Protein AF-A0A8D8FC47-F1 (afdb_monomer_lite)

Organism: Culex pipiens (NCBI:txid7175)

Radius of gyration: 17.8 Å; chains: 1; bounding box: 42×41×54 Å

InterPro domains:
  IPR003511 HORMA domain [PS50815] (1-155)
  IPR036570 HORMA domain superfamily [G3DSA:3.30.900.10] (1-162)
  IPR036570 HORMA domain superfamily [SSF56019] (15-159)
  IPR045091 Mad2-like [PTHR11842] (18-159)

Foldseek 3Di:
DDDDDDPDPVVVVQVVVVVVLCVVCVQPPFQKKKKKKFKAQPVPRATFKIKIKIKGFPLSPDPCSVVDDADPDAPDDVVVQVVVVVVQVVVVVVCVVVADDHDPNDIDIDMDMDTDPPDDDDPPDDDDDDGDAAQWDKDWDDWDDPRGIIITIMMIGHDDDPPPD

Structure (mmCIF, N/CA/C/O backbone):
data_AF-A0A8D8FC47-F1
#
_entry.id   AF-A0A8D8FC47-F1
#
loop_
_atom_site.group_PDB
_atom_site.id
_atom_site.type_symbol
_atom_site.label_atom_id
_atom_site.label_alt_id
_atom_site.label_comp_id
_atom_site.label_asym_id
_atom_site.label_entity_id
_atom_site.label_seq_id
_atom_site.pdbx_PDB_ins_code
_atom_site.Cartn_x
_atom_site.Cartn_y
_atom_site.Cartn_z
_atom_site.occupancy
_atom_site.B_iso_or_equiv
_atom_site.auth_seq_id
_atom_site.auth_comp_id
_atom_site.auth_asym_id
_atom_site.auth_atom_id
_atom_site.pdbx_PDB_model_num
ATOM 1 N N . MET A 1 1 ? 16.484 -5.600 10.660 1.00 73.56 1 MET A N 1
ATOM 2 C CA . MET A 1 1 ? 15.209 -5.273 11.332 1.00 73.56 1 MET A CA 1
ATOM 3 C C . MET A 1 1 ? 14.347 -6.509 11.216 1.00 73.56 1 MET A C 1
ATOM 5 O O . MET A 1 1 ? 14.256 -7.004 10.096 1.00 73.56 1 MET A O 1
ATOM 9 N N . PRO A 1 2 ? 13.815 -7.055 12.318 1.00 83.94 2 PRO A N 1
ATOM 10 C CA . PRO A 1 2 ? 12.892 -8.177 12.224 1.00 83.94 2 PRO A CA 1
ATOM 11 C C . PRO A 1 2 ? 11.655 -7.736 11.435 1.00 83.94 2 PRO A C 1
ATOM 13 O O . PRO A 1 2 ? 11.130 -6.648 11.666 1.00 83.94 2 PRO A O 1
ATOM 16 N N . LEU A 1 3 ? 11.236 -8.554 10.475 1.00 87.81 3 LEU A N 1
ATOM 17 C CA . LEU A 1 3 ? 9.973 -8.388 9.764 1.00 87.81 3 LEU A CA 1
ATOM 18 C C . LEU A 1 3 ? 8.996 -9.422 10.308 1.00 87.81 3 LEU A C 1
ATOM 20 O O . LEU A 1 3 ? 9.354 -10.589 10.474 1.00 87.81 3 LEU A O 1
ATOM 24 N N . PHE A 1 4 ? 7.773 -8.986 10.586 1.00 90.38 4 PHE A N 1
ATOM 25 C CA . PHE A 1 4 ? 6.706 -9.866 11.036 1.00 90.38 4 PHE A CA 1
ATOM 26 C C . PHE A 1 4 ? 5.874 -10.288 9.832 1.00 90.38 4 PHE A C 1
ATOM 28 O O . PHE A 1 4 ? 5.437 -9.451 9.045 1.00 90.38 4 PHE A O 1
ATOM 35 N N . VAL A 1 5 ? 5.669 -11.593 9.693 1.00 91.19 5 VAL A N 1
ATOM 36 C CA . VAL A 1 5 ? 4.840 -12.185 8.643 1.00 91.19 5 VAL A CA 1
ATOM 37 C C . VAL A 1 5 ? 3.699 -12.925 9.325 1.00 91.19 5 VAL A C 1
ATOM 39 O O . VAL A 1 5 ? 3.908 -13.591 10.343 1.00 91.19 5 VAL A O 1
ATOM 42 N N . SER A 1 6 ? 2.487 -12.775 8.788 1.00 92.69 6 SER A N 1
ATOM 43 C CA . SER A 1 6 ? 1.311 -13.465 9.316 1.00 92.69 6 SER A CA 1
ATOM 44 C C . SER A 1 6 ? 1.494 -14.984 9.253 1.00 92.69 6 SER A C 1
ATOM 46 O O . SER A 1 6 ? 2.152 -15.504 8.356 1.00 92.69 6 SER A O 1
ATOM 48 N N . ARG A 1 7 ? 0.887 -15.696 10.205 1.00 94.00 7 ARG A N 1
ATOM 49 C CA . ARG A 1 7 ? 0.760 -17.164 10.187 1.00 94.00 7 ARG A CA 1
ATOM 50 C C . ARG A 1 7 ? -0.651 -17.626 9.818 1.00 94.00 7 ARG A C 1
ATOM 52 O O . ARG A 1 7 ? -0.890 -18.824 9.727 1.00 94.00 7 ARG A O 1
ATOM 59 N N . ASP A 1 8 ? -1.581 -16.690 9.638 1.00 95.56 8 ASP A N 1
ATOM 60 C CA . ASP A 1 8 ? -2.948 -16.996 9.230 1.00 95.56 8 ASP A CA 1
ATOM 61 C C . ASP A 1 8 ? -3.004 -17.280 7.725 1.00 95.56 8 ASP A C 1
ATOM 63 O O . ASP A 1 8 ? -2.756 -16.396 6.900 1.00 95.56 8 ASP A O 1
ATOM 67 N N . TYR A 1 9 ? -3.365 -18.514 7.374 1.00 94.25 9 TYR A N 1
ATOM 68 C CA . TYR A 1 9 ? -3.452 -18.968 5.988 1.00 94.25 9 TYR A CA 1
ATOM 69 C C . TYR A 1 9 ? -4.459 -18.167 5.163 1.00 94.25 9 TYR A C 1
ATOM 71 O O . TYR A 1 9 ? -4.214 -17.923 3.985 1.00 94.25 9 TYR A O 1
ATOM 79 N N . THR A 1 10 ? -5.566 -17.720 5.760 1.00 92.56 10 THR A N 1
ATOM 80 C CA . THR A 1 10 ? -6.584 -16.945 5.036 1.00 92.56 10 THR A CA 1
ATOM 81 C C . THR A 1 10 ? -6.012 -15.606 4.579 1.00 92.56 10 THR A C 1
ATOM 83 O O . THR A 1 10 ? -6.129 -15.235 3.411 1.00 92.56 10 THR A O 1
ATOM 86 N N . THR A 1 11 ? -5.335 -14.902 5.485 1.00 91.56 11 THR A N 1
ATOM 87 C CA . THR A 1 11 ? -4.620 -13.657 5.195 1.00 91.56 11 THR A CA 1
ATOM 88 C C . THR A 1 11 ? -3.525 -13.879 4.159 1.00 91.56 11 THR A C 1
ATOM 90 O O . THR A 1 11 ? -3.464 -13.138 3.181 1.00 91.56 11 THR A O 1
ATOM 93 N N . LEU A 1 12 ? -2.690 -14.909 4.331 1.00 94.06 12 LEU A N 1
ATOM 94 C CA . LEU A 1 12 ? -1.603 -15.209 3.396 1.00 94.06 12 LEU A CA 1
ATOM 95 C C . LEU A 1 12 ? -2.123 -15.518 1.986 1.00 94.06 12 LEU A C 1
ATOM 97 O O . LEU A 1 12 ? -1.599 -14.966 1.025 1.00 94.06 12 LEU A O 1
ATOM 101 N N . ASN A 1 13 ? -3.188 -16.311 1.854 1.00 94.06 13 ASN A N 1
ATOM 102 C CA . ASN A 1 13 ? -3.793 -16.625 0.557 1.00 94.06 13 ASN A CA 1
ATOM 103 C C . ASN A 1 13 ? -4.378 -15.380 -0.122 1.00 94.06 13 ASN A C 1
ATOM 105 O O . ASN A 1 13 ? -4.207 -15.197 -1.326 1.00 94.06 13 ASN A O 1
ATOM 109 N N . ARG A 1 14 ? -5.036 -14.497 0.643 1.00 91.94 14 ARG A N 1
ATOM 110 C CA . ARG A 1 14 ? -5.547 -13.224 0.110 1.00 91.94 14 ARG A CA 1
ATOM 111 C C . ARG A 1 14 ? -4.412 -12.326 -0.377 1.00 91.94 14 ARG A C 1
ATOM 113 O O . ARG A 1 14 ? -4.527 -11.762 -1.457 1.00 91.94 14 ARG A O 1
ATOM 120 N N . LEU A 1 15 ? -3.319 -12.219 0.383 1.00 93.69 15 LEU A N 1
ATOM 121 C CA . LEU A 1 15 ? -2.138 -11.452 -0.027 1.00 93.69 15 LEU A CA 1
ATOM 122 C C . LEU A 1 15 ? -1.484 -12.052 -1.274 1.00 93.69 15 LEU A C 1
ATOM 124 O O . LEU A 1 15 ? -1.171 -11.315 -2.205 1.00 93.69 15 LEU A O 1
ATOM 128 N N . GLN A 1 16 ? -1.325 -13.376 -1.316 1.00 94.25 16 GLN A N 1
ATOM 129 C CA . GLN A 1 16 ? -0.720 -14.066 -2.450 1.00 94.25 16 GLN A CA 1
ATOM 130 C C . GLN A 1 16 ? -1.508 -13.818 -3.738 1.00 94.25 16 GLN A C 1
ATOM 132 O O . GLN A 1 16 ? -0.907 -13.475 -4.746 1.00 94.25 16 GLN A O 1
ATOM 137 N N . ASN A 1 17 ? -2.843 -13.866 -3.689 1.00 94.00 17 ASN A N 1
ATOM 138 C CA . ASN A 1 17 ? -3.685 -13.583 -4.853 1.00 94.00 17 ASN A CA 1
ATOM 139 C C . ASN A 1 17 ? -3.439 -12.180 -5.446 1.00 94.00 17 ASN A C 1
ATOM 141 O O . ASN A 1 17 ? -3.391 -12.023 -6.665 1.00 94.00 17 ASN A O 1
ATOM 145 N N . VAL A 1 18 ? -3.234 -11.167 -4.595 1.00 94.38 18 VAL A N 1
ATOM 146 C CA . VAL A 1 18 ? -2.886 -9.808 -5.044 1.00 94.38 18 VAL A CA 1
ATOM 147 C C . VAL A 1 18 ? -1.464 -9.750 -5.601 1.00 94.38 18 VAL A C 1
ATOM 149 O O . VAL A 1 18 ? -1.236 -9.133 -6.640 1.00 94.38 18 VAL A O 1
ATOM 152 N N . LEU A 1 19 ? -0.503 -10.393 -4.933 1.00 94.38 19 LEU A N 1
ATOM 153 C CA . LEU A 1 19 ? 0.894 -10.418 -5.369 1.00 94.38 19 LEU A CA 1
ATOM 154 C C . LEU A 1 19 ? 1.065 -11.131 -6.715 1.00 94.38 19 LEU A C 1
ATOM 156 O O . LEU A 1 19 ? 1.793 -10.624 -7.564 1.00 94.38 19 LEU A O 1
ATOM 160 N N . ASP A 1 20 ? 0.362 -12.241 -6.937 1.00 95.00 20 ASP A N 1
ATOM 161 C CA . ASP A 1 20 ? 0.365 -12.978 -8.204 1.00 95.00 20 ASP A CA 1
ATOM 162 C C . ASP A 1 20 ? -0.154 -12.108 -9.350 1.00 95.00 20 ASP A C 1
ATOM 164 O O . ASP A 1 20 ? 0.399 -12.127 -10.451 1.00 95.00 20 ASP A O 1
ATOM 168 N N . TYR A 1 21 ? -1.198 -11.312 -9.097 1.00 94.88 21 TYR A N 1
ATOM 169 C CA . TYR A 1 21 ? -1.707 -10.365 -10.082 1.00 94.88 21 TYR A CA 1
ATOM 170 C C . TYR A 1 21 ? -0.692 -9.253 -10.370 1.00 94.88 21 TYR A C 1
ATOM 172 O O . TYR A 1 21 ? -0.388 -8.988 -11.531 1.00 94.88 21 TYR A O 1
ATOM 180 N N . ILE A 1 22 ? -0.095 -8.658 -9.329 1.00 93.69 22 ILE A N 1
ATOM 181 C CA . ILE A 1 22 ? 0.947 -7.629 -9.477 1.00 93.69 22 ILE A CA 1
ATOM 182 C C . ILE A 1 22 ? 2.133 -8.166 -10.293 1.00 93.69 22 ILE A C 1
ATOM 184 O O . ILE A 1 22 ? 2.607 -7.493 -11.205 1.00 93.69 22 ILE A O 1
ATOM 188 N N . GLN A 1 23 ? 2.591 -9.390 -10.021 1.00 93.06 23 GLN A N 1
ATOM 189 C CA . GLN A 1 23 ? 3.682 -10.027 -10.764 1.00 93.06 23 GLN A CA 1
ATOM 190 C C . GLN A 1 23 ? 3.366 -10.223 -12.252 1.00 93.06 23 GLN A C 1
ATOM 192 O O . GLN A 1 23 ? 4.278 -10.141 -13.072 1.00 93.06 23 GLN A O 1
ATOM 197 N N . GLN A 1 24 ? 2.099 -10.447 -12.608 1.00 92.81 24 GLN A N 1
ATOM 198 C CA . GLN A 1 24 ? 1.663 -10.561 -14.003 1.00 92.81 24 GLN A CA 1
ATOM 199 C C . GLN A 1 24 ? 1.594 -9.207 -14.714 1.00 92.81 24 GLN A C 1
ATOM 201 O O . GLN A 1 24 ? 1.868 -9.143 -15.912 1.00 92.81 24 GLN A O 1
ATOM 206 N N . VAL A 1 25 ? 1.243 -8.129 -14.002 1.00 92.94 25 VAL A N 1
ATOM 207 C CA . VAL A 1 25 ? 1.097 -6.795 -14.609 1.00 92.94 25 VAL A CA 1
ATOM 208 C C . VAL A 1 25 ? 2.393 -5.986 -14.640 1.00 92.94 25 VAL A C 1
ATOM 210 O O . VAL A 1 25 ? 2.553 -5.159 -15.529 1.00 92.94 25 VAL A O 1
ATOM 213 N N . LEU A 1 26 ? 3.339 -6.231 -13.726 1.00 90.56 26 LEU A N 1
ATOM 214 C CA . LEU A 1 26 ? 4.628 -5.521 -13.666 1.00 90.56 26 LEU A CA 1
ATOM 215 C C . LEU A 1 26 ? 5.455 -5.566 -14.970 1.00 90.56 26 LEU A C 1
ATOM 217 O O . LEU A 1 26 ? 6.096 -4.567 -15.282 1.00 90.56 26 LEU A O 1
ATOM 221 N N . PRO A 1 27 ? 5.492 -6.675 -15.738 1.00 89.50 27 PRO A N 1
ATOM 222 C CA . PRO A 1 27 ? 6.220 -6.726 -17.007 1.00 89.50 27 PRO A CA 1
ATOM 223 C C . PRO A 1 27 ? 5.515 -5.994 -18.155 1.00 89.50 27 PRO A C 1
ATOM 225 O O . PRO A 1 27 ? 6.114 -5.807 -19.215 1.00 89.50 27 PRO A O 1
ATOM 228 N N . LEU A 1 28 ? 4.240 -5.630 -17.989 1.00 90.06 28 LEU A N 1
ATOM 229 C CA . LEU A 1 28 ? 3.497 -4.891 -19.000 1.00 90.06 28 LEU A CA 1
ATOM 230 C C . LEU A 1 28 ? 3.986 -3.440 -19.036 1.00 90.06 28 LEU A C 1
ATOM 232 O O . LEU A 1 28 ? 4.403 -2.880 -18.024 1.00 90.06 28 LEU A O 1
ATOM 236 N N . LEU A 1 29 ? 3.898 -2.802 -20.204 1.00 88.00 29 LEU A N 1
ATOM 237 C CA . LEU A 1 29 ? 4.282 -1.399 -20.385 1.00 88.00 29 LEU A CA 1
ATOM 238 C C . LEU A 1 29 ? 3.194 -0.458 -19.843 1.00 88.00 29 LEU A C 1
ATOM 240 O O . LEU A 1 29 ? 2.566 0.300 -20.582 1.00 88.00 29 LEU A O 1
ATOM 244 N N . ILE A 1 30 ? 2.947 -0.551 -18.539 1.00 91.19 30 ILE A N 1
ATOM 245 C CA . ILE A 1 30 ? 2.011 0.284 -17.794 1.00 91.19 30 ILE A CA 1
ATOM 246 C C . ILE A 1 30 ? 2.814 1.408 -17.123 1.00 91.19 30 ILE A C 1
ATOM 248 O O . ILE A 1 30 ? 3.731 1.102 -16.360 1.00 91.19 30 ILE A O 1
ATOM 252 N N . PRO A 1 31 ? 2.495 2.694 -17.379 1.00 90.81 31 PRO A N 1
ATOM 253 C CA . PRO A 1 31 ? 3.218 3.810 -16.771 1.00 90.81 31 PRO A CA 1
ATOM 254 C C . PRO A 1 31 ? 3.142 3.801 -15.245 1.00 90.81 31 PRO A C 1
ATOM 256 O O . PRO A 1 31 ? 4.172 3.894 -14.584 1.00 90.81 31 PRO A O 1
ATOM 259 N N . ASP A 1 32 ? 1.933 3.622 -14.71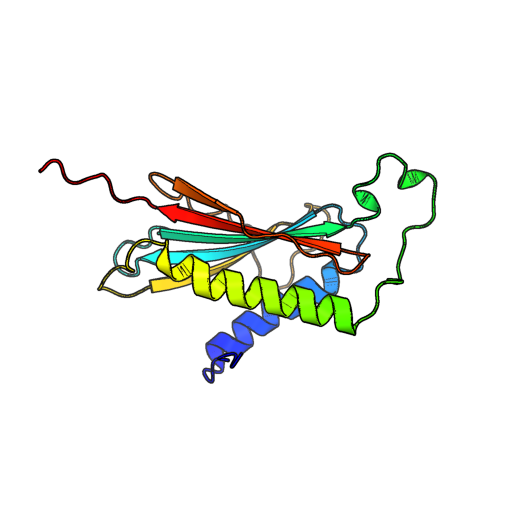1 1.00 94.00 32 ASP A N 1
ATOM 260 C CA . ASP A 1 32 ? 1.646 3.663 -13.283 1.00 94.00 32 ASP A CA 1
ATOM 261 C C . ASP A 1 32 ? 0.743 2.489 -12.883 1.00 94.00 32 ASP A C 1
ATOM 263 O O . ASP A 1 32 ? -0.333 2.292 -13.450 1.00 94.00 32 ASP A O 1
ATOM 267 N N . ILE A 1 33 ? 1.159 1.742 -11.863 1.00 96.44 33 ILE A N 1
ATOM 268 C CA . ILE A 1 33 ? 0.336 0.755 -11.156 1.00 96.44 33 ILE A CA 1
ATOM 269 C C . ILE A 1 33 ? 0.191 1.252 -9.723 1.00 96.44 33 ILE A C 1
ATOM 271 O O . ILE A 1 33 ? 1.195 1.525 -9.064 1.00 96.44 33 ILE A O 1
ATOM 275 N N . LYS A 1 34 ? -1.035 1.358 -9.205 1.00 97.44 34 LYS A N 1
ATOM 276 C CA . LYS A 1 34 ? -1.243 1.734 -7.797 1.00 97.44 34 LYS A CA 1
ATOM 277 C C . LYS A 1 34 ? -1.846 0.575 -7.036 1.00 97.44 34 LYS A C 1
ATOM 279 O O . LYS A 1 34 ? -2.860 0.016 -7.436 1.00 97.44 34 LYS A O 1
ATOM 284 N N . VAL A 1 35 ? -1.243 0.242 -5.907 1.00 97.31 35 VAL A N 1
ATOM 285 C CA . VAL A 1 35 ? -1.774 -0.744 -4.969 1.00 97.31 35 VAL A CA 1
ATOM 286 C C . VAL A 1 35 ? -2.246 -0.001 -3.733 1.00 97.31 35 VAL A C 1
ATOM 288 O O . VAL A 1 35 ? -1.519 0.814 -3.170 1.00 97.31 35 VAL A O 1
ATOM 291 N N . TYR A 1 36 ? -3.464 -0.287 -3.305 1.00 97.75 36 TYR A N 1
ATOM 292 C CA . TYR A 1 36 ? -4.086 0.316 -2.141 1.00 97.75 36 TYR A CA 1
ATOM 293 C C . TYR A 1 36 ? -4.293 -0.742 -1.070 1.00 97.75 36 TYR A C 1
ATOM 295 O O . TYR A 1 36 ? -4.879 -1.782 -1.352 1.00 97.75 36 TYR A O 1
ATOM 303 N N . LEU A 1 37 ? -3.880 -0.454 0.160 1.00 97.31 37 LEU A N 1
ATOM 304 C CA . LEU A 1 37 ? -4.327 -1.148 1.365 1.00 97.31 37 LEU A CA 1
ATOM 305 C C . LEU A 1 37 ? -5.170 -0.160 2.170 1.00 97.31 37 LEU A C 1
ATOM 307 O O . LEU A 1 37 ? -4.648 0.826 2.683 1.00 97.31 37 LEU A O 1
ATOM 311 N N . THR A 1 38 ? -6.476 -0.400 2.243 1.00 97.50 38 THR A N 1
ATOM 312 C CA . THR A 1 38 ? -7.408 0.440 3.003 1.00 97.50 38 THR A CA 1
ATOM 313 C C . THR A 1 38 ? -7.753 -0.256 4.310 1.00 97.50 38 THR A C 1
ATOM 315 O O . THR A 1 38 ? -8.189 -1.406 4.303 1.00 97.50 38 THR A O 1
ATOM 318 N N . LEU A 1 39 ? -7.569 0.451 5.421 1.00 96.69 39 LEU A N 1
ATOM 319 C CA . LEU A 1 39 ? -8.008 0.051 6.749 1.00 96.69 39 LEU A CA 1
ATOM 320 C C . LEU A 1 39 ? -9.338 0.734 7.055 1.00 96.69 39 LEU A C 1
ATOM 322 O O . LEU A 1 39 ? -9.513 1.932 6.806 1.00 96.69 39 LEU A O 1
ATOM 326 N N . LYS A 1 40 ? -10.276 -0.036 7.593 1.00 95.81 40 LYS A N 1
ATOM 327 C CA . LYS A 1 40 ? -11.626 0.397 7.930 1.00 95.81 40 LYS A CA 1
ATOM 328 C C . LYS A 1 40 ? -11.895 0.141 9.400 1.00 95.81 40 LYS A C 1
ATOM 330 O O . LYS A 1 40 ? -11.512 -0.897 9.930 1.00 95.81 40 LYS A O 1
ATOM 335 N N . ASP A 1 41 ? -12.589 1.067 10.040 1.00 95.06 41 ASP A N 1
ATOM 336 C CA . ASP A 1 41 ? -13.168 0.829 11.358 1.00 95.06 41 ASP A CA 1
ATOM 337 C C . ASP A 1 41 ? -14.221 -0.277 11.240 1.00 95.06 41 ASP A C 1
ATOM 339 O O . ASP A 1 41 ? -15.188 -0.138 10.489 1.00 95.06 41 ASP A O 1
ATOM 343 N N . ARG A 1 42 ? -14.040 -1.373 11.981 1.00 94.94 42 ARG A N 1
ATOM 344 C CA . ARG A 1 42 ? -14.940 -2.531 11.933 1.00 94.94 42 ARG A CA 1
ATOM 345 C C . ARG A 1 42 ? -16.374 -2.182 12.335 1.00 94.94 42 ARG A C 1
ATOM 347 O O . ARG A 1 42 ? -17.313 -2.773 11.812 1.00 94.94 42 ARG A O 1
ATOM 354 N N . ALA A 1 43 ? -16.562 -1.240 13.259 1.00 93.69 43 ALA A N 1
ATOM 355 C CA . ALA A 1 43 ? -17.891 -0.901 13.764 1.00 93.69 43 ALA A CA 1
ATOM 356 C C . ALA A 1 43 ? -18.702 -0.072 12.760 1.00 93.69 43 ALA A C 1
ATOM 358 O O . ALA A 1 43 ? -19.915 -0.239 12.655 1.00 93.69 43 ALA A O 1
ATOM 359 N N . THR A 1 44 ? -18.040 0.832 12.034 1.00 92.75 44 THR A N 1
ATOM 360 C CA . THR A 1 44 ? -18.708 1.786 11.133 1.00 92.75 44 THR A CA 1
ATOM 361 C C . THR A 1 44 ? -18.543 1.448 9.654 1.00 92.75 44 THR A C 1
ATOM 363 O O . THR A 1 44 ? -19.246 2.012 8.818 1.00 92.75 44 THR A O 1
ATOM 366 N N . GLY A 1 45 ? -17.595 0.574 9.308 1.00 93.38 45 GLY A N 1
ATOM 367 C CA . GLY A 1 45 ? -17.203 0.267 7.933 1.00 93.38 45 GLY A CA 1
ATOM 368 C C . GLY A 1 45 ? -16.488 1.417 7.213 1.00 93.38 45 GLY A C 1
ATOM 369 O O . GLY A 1 45 ? -16.191 1.295 6.023 1.00 93.38 45 GLY A O 1
ATOM 370 N N . ARG A 1 46 ? -16.208 2.538 7.893 1.00 94.31 46 ARG A N 1
ATOM 371 C CA . ARG A 1 46 ? -15.586 3.722 7.284 1.00 94.31 46 ARG A CA 1
ATOM 372 C C . ARG A 1 46 ? -14.08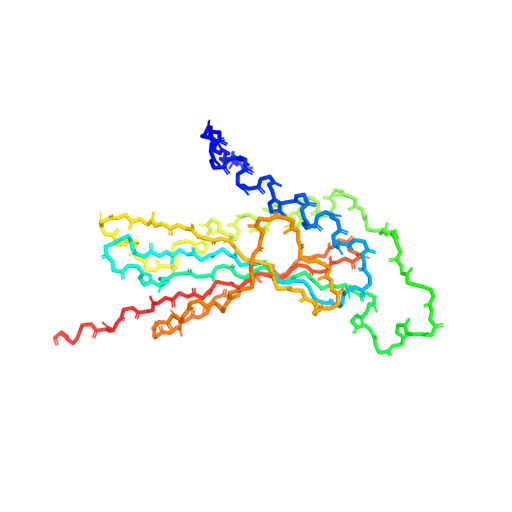2 3.549 7.154 1.00 94.31 46 ARG A C 1
ATOM 374 O O . ARG A 1 46 ? -13.436 3.056 8.078 1.00 94.31 46 ARG A O 1
ATOM 381 N N . ALA A 1 47 ? -13.521 4.003 6.036 1.00 96.06 47 ALA A N 1
ATOM 382 C CA . ALA A 1 47 ? -12.077 4.029 5.854 1.00 96.06 47 ALA A CA 1
A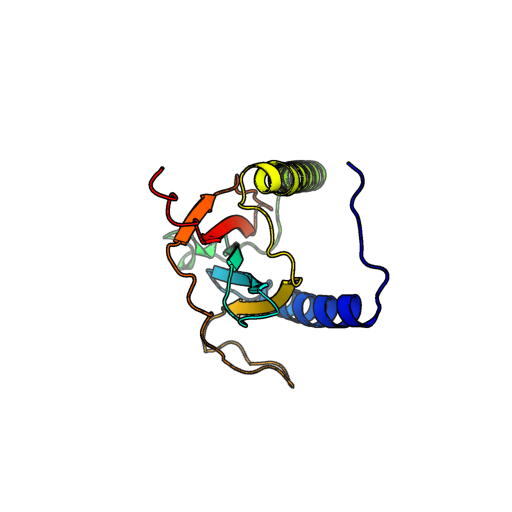TOM 383 C C . ALA A 1 47 ? -11.435 5.043 6.810 1.00 96.06 47 ALA A C 1
ATOM 385 O O . ALA A 1 47 ? -11.875 6.189 6.913 1.00 96.06 47 ALA A O 1
ATOM 386 N N . ILE A 1 48 ? -10.399 4.594 7.511 1.00 95.88 48 ILE A N 1
ATOM 387 C CA . ILE A 1 48 ? -9.643 5.397 8.479 1.00 95.88 48 ILE A CA 1
ATOM 388 C C . ILE A 1 48 ? -8.220 5.659 7.997 1.00 95.88 48 ILE A C 1
ATOM 390 O O . ILE A 1 48 ? -7.673 6.722 8.264 1.00 95.88 48 ILE A O 1
ATOM 394 N N . GLU A 1 49 ? -7.645 4.720 7.246 1.00 96.62 49 GLU A N 1
ATOM 395 C CA . GLU A 1 49 ? -6.301 4.821 6.692 1.00 96.62 49 GLU A CA 1
ATOM 396 C C . GLU A 1 49 ? -6.255 4.148 5.321 1.00 96.62 49 GLU A C 1
ATOM 398 O O . GLU A 1 49 ? -6.916 3.139 5.071 1.00 96.62 49 GLU A O 1
ATOM 403 N N . ARG A 1 50 ? -5.442 4.690 4.421 1.00 98.00 50 ARG A N 1
ATOM 404 C CA . ARG A 1 50 ? -5.159 4.133 3.104 1.00 98.00 50 ARG A CA 1
ATOM 405 C C . ARG A 1 50 ? -3.689 4.283 2.791 1.00 98.00 50 ARG A C 1
ATOM 407 O O . ARG A 1 50 ? -3.191 5.390 2.603 1.00 98.00 50 ARG A O 1
ATOM 414 N N . TRP A 1 51 ? -3.033 3.148 2.642 1.00 97.94 51 TRP A N 1
ATOM 415 C CA . TRP A 1 51 ? -1.677 3.052 2.139 1.00 97.94 51 TRP A CA 1
ATOM 416 C C . TRP A 1 51 ? -1.730 2.895 0.628 1.00 97.94 51 TRP A C 1
ATOM 418 O O . TRP A 1 51 ? -2.240 1.897 0.121 1.00 97.94 51 TRP A O 1
ATOM 428 N N . GLN A 1 52 ? -1.237 3.901 -0.084 1.00 98.12 52 GLN A N 1
ATOM 429 C CA . GLN A 1 52 ? -1.050 3.872 -1.525 1.00 98.12 52 GLN A CA 1
ATOM 430 C C . GLN A 1 52 ? 0.412 3.560 -1.831 1.00 98.12 52 GLN A C 1
ATOM 432 O O . GLN A 1 52 ? 1.310 4.298 -1.425 1.00 98.12 52 GLN A O 1
ATOM 437 N N . PHE A 1 53 ? 0.627 2.514 -2.616 1.00 97.38 53 PHE A N 1
ATOM 438 C CA . PHE A 1 53 ? 1.908 2.148 -3.195 1.00 97.38 53 PHE A CA 1
ATOM 439 C C . PHE A 1 53 ? 1.836 2.387 -4.702 1.00 97.38 53 PHE A C 1
ATOM 441 O O . PHE A 1 53 ? 1.219 1.613 -5.431 1.00 97.38 53 PHE A O 1
ATOM 448 N N . LEU A 1 54 ? 2.423 3.487 -5.160 1.00 97.31 54 LEU A N 1
ATOM 449 C CA . LEU A 1 54 ? 2.533 3.821 -6.574 1.00 97.31 54 LEU A CA 1
ATOM 450 C C . LEU A 1 54 ? 3.823 3.207 -7.120 1.00 97.31 54 LEU A C 1
ATOM 452 O O . LEU A 1 54 ? 4.908 3.520 -6.635 1.00 97.31 54 LEU A O 1
ATOM 456 N N . VAL A 1 55 ? 3.695 2.347 -8.123 1.00 96.25 55 VAL A N 1
ATOM 457 C CA . VAL A 1 55 ? 4.800 1.751 -8.869 1.00 96.25 55 VAL A CA 1
ATOM 458 C C . VAL A 1 55 ? 4.811 2.381 -10.252 1.00 96.25 55 VAL A C 1
ATOM 460 O O . VAL A 1 55 ? 3.900 2.153 -11.044 1.00 96.25 55 VAL A O 1
ATOM 463 N N . GLN A 1 56 ? 5.833 3.183 -10.524 1.00 95.12 56 GLN A N 1
ATOM 464 C CA . GLN A 1 56 ? 5.997 3.885 -11.792 1.00 95.12 56 GLN A CA 1
ATOM 465 C C . GLN A 1 56 ? 7.076 3.202 -12.608 1.00 95.12 56 GLN A C 1
ATOM 467 O O . GLN A 1 56 ? 8.163 2.944 -12.085 1.00 95.12 56 GLN A O 1
ATOM 472 N N . ASN A 1 57 ? 6.811 2.939 -13.880 1.00 93.62 57 ASN A N 1
ATOM 473 C CA . ASN A 1 57 ? 7.849 2.492 -14.795 1.00 93.62 57 ASN A CA 1
ATOM 474 C C . ASN A 1 57 ? 8.756 3.685 -15.149 1.00 93.62 57 ASN A C 1
ATOM 476 O O . ASN A 1 57 ? 8.318 4.660 -15.757 1.00 93.62 57 ASN A O 1
ATOM 480 N N . GLU A 1 58 ? 10.023 3.614 -14.739 1.00 91.25 58 GLU A N 1
ATOM 481 C CA . GLU A 1 58 ? 10.988 4.718 -14.845 1.00 91.25 58 GLU A CA 1
ATOM 482 C C . GLU A 1 58 ? 11.334 5.082 -16.288 1.00 91.25 58 GLU A C 1
ATOM 484 O O . GLU A 1 58 ? 11.799 6.194 -16.540 1.00 91.25 58 GLU A O 1
ATOM 489 N N . ASP A 1 59 ? 11.156 4.145 -17.215 1.00 88.88 59 ASP A N 1
ATOM 490 C CA . ASP A 1 59 ? 11.427 4.357 -18.629 1.00 88.88 59 ASP A CA 1
ATOM 491 C C . ASP A 1 59 ? 10.225 5.016 -19.309 1.00 88.88 59 ASP A C 1
ATOM 493 O O . ASP A 1 59 ? 10.370 6.030 -19.984 1.00 88.88 59 ASP A O 1
ATOM 497 N N . LEU A 1 60 ? 9.014 4.524 -19.020 1.00 86.88 60 LEU A N 1
ATOM 498 C CA . LEU A 1 60 ? 7.763 5.103 -19.530 1.00 86.88 60 LEU A CA 1
ATOM 499 C C . LEU A 1 60 ? 7.476 6.503 -18.979 1.00 86.88 60 LEU A C 1
ATOM 501 O O . LEU A 1 60 ? 6.763 7.278 -19.612 1.00 86.88 60 LEU A O 1
ATOM 505 N N . ALA A 1 61 ? 8.020 6.828 -17.805 1.00 81.94 61 ALA A N 1
ATOM 506 C CA . ALA A 1 61 ? 7.938 8.162 -17.222 1.00 81.94 61 ALA A CA 1
ATOM 507 C C . ALA A 1 61 ? 8.772 9.206 -17.990 1.00 81.94 61 ALA A C 1
ATOM 509 O O . ALA A 1 61 ? 8.629 10.405 -17.740 1.00 81.94 61 ALA A O 1
ATOM 510 N N . ARG A 1 62 ? 9.654 8.781 -18.908 1.00 82.12 62 ARG A N 1
ATOM 511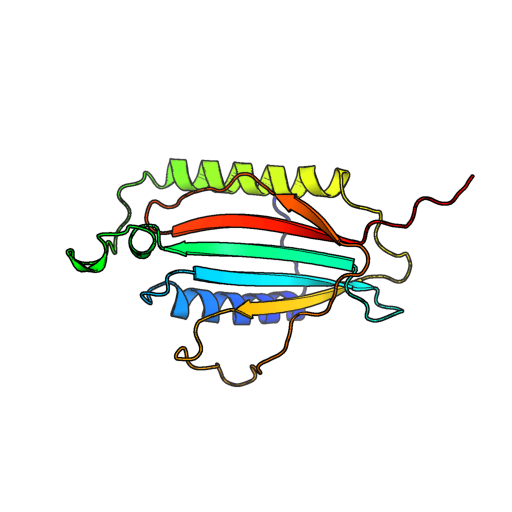 C CA . ARG A 1 62 ? 10.489 9.696 -19.688 1.00 82.12 62 ARG A CA 1
ATOM 512 C C . ARG A 1 62 ? 9.741 10.216 -20.921 1.00 82.12 62 ARG A C 1
ATOM 514 O O . ARG A 1 62 ? 9.009 9.458 -21.558 1.00 82.12 62 ARG A O 1
ATOM 521 N N . PRO A 1 63 ? 9.932 11.490 -21.308 1.00 77.81 63 PRO A N 1
ATOM 522 C CA . PRO A 1 63 ? 9.255 12.065 -22.474 1.00 77.81 63 PRO A CA 1
ATOM 523 C C . PRO A 1 63 ? 9.570 11.345 -23.795 1.00 77.81 63 PRO A C 1
ATOM 525 O O . PRO A 1 63 ? 8.728 11.303 -24.688 1.00 77.81 63 PRO A O 1
ATOM 528 N N . ASP A 1 64 ? 10.771 10.781 -23.904 1.00 80.81 64 ASP A N 1
ATOM 529 C CA . ASP A 1 64 ? 11.356 10.138 -25.083 1.00 80.81 64 ASP A CA 1
ATOM 530 C C . ASP A 1 64 ? 11.151 8.616 -25.118 1.00 80.81 64 ASP A C 1
ATOM 532 O O . ASP A 1 64 ? 11.710 7.938 -25.976 1.00 80.81 64 ASP A O 1
ATOM 536 N N . TRP A 1 65 ? 10.340 8.040 -24.219 1.00 77.06 65 TRP A N 1
ATOM 537 C CA . TRP A 1 65 ? 10.243 6.577 -24.097 1.00 77.06 65 TRP A CA 1
ATOM 538 C C . TRP A 1 65 ? 9.837 5.881 -25.410 1.00 77.06 65 TRP A C 1
ATOM 540 O O . TRP A 1 65 ? 10.238 4.749 -25.667 1.00 77.06 65 TRP A O 1
ATOM 550 N N . LYS A 1 66 ? 9.061 6.562 -26.267 1.00 80.44 66 LYS A N 1
ATOM 551 C CA . LYS A 1 66 ? 8.598 6.031 -27.561 1.00 80.44 66 LYS A CA 1
ATOM 552 C C . LYS A 1 66 ? 9.710 5.910 -28.607 1.00 80.44 66 LYS A C 1
ATOM 554 O O . LYS A 1 66 ? 9.522 5.195 -29.590 1.00 80.44 66 LYS A O 1
ATOM 559 N N . ASP A 1 67 ? 10.841 6.579 -28.401 1.00 82.75 67 ASP A N 1
ATOM 560 C CA . ASP A 1 67 ? 11.945 6.641 -29.361 1.00 82.75 67 ASP A CA 1
ATOM 561 C C . ASP A 1 67 ? 12.954 5.497 -29.168 1.00 82.75 67 ASP A C 1
ATOM 563 O O . ASP A 1 67 ? 13.843 5.274 -30.000 1.00 82.75 67 ASP A O 1
ATOM 567 N N . HIS A 1 68 ? 12.812 4.723 -28.087 1.00 78.75 68 HIS A N 1
ATOM 568 C CA . HIS A 1 68 ? 13.737 3.663 -27.711 1.00 78.75 68 HIS A CA 1
ATOM 569 C C . HIS A 1 68 ? 13.017 2.377 -27.295 1.00 78.75 68 HIS A C 1
ATOM 571 O O . HIS A 1 68 ? 11.839 2.358 -26.947 1.00 78.75 68 HIS A O 1
ATOM 577 N N . LYS A 1 69 ? 13.735 1.249 -27.368 1.00 81.94 69 LYS A N 1
ATOM 578 C CA . LYS A 1 69 ? 13.206 -0.014 -26.845 1.00 81.94 69 LYS A CA 1
ATOM 579 C C . LYS A 1 69 ? 13.137 0.071 -25.320 1.00 81.94 69 LYS A C 1
ATOM 581 O O . LYS A 1 69 ? 14.161 0.422 -24.728 1.00 81.94 69 LYS A O 1
ATOM 586 N N . PRO A 1 70 ? 12.006 -0.316 -24.706 1.00 81.31 70 PRO A N 1
ATOM 587 C CA . PRO A 1 70 ? 11.852 -0.179 -23.276 1.00 81.31 70 PRO A CA 1
ATOM 588 C C . PRO A 1 70 ? 12.880 -1.007 -22.508 1.00 81.31 70 PRO A C 1
ATOM 590 O O . PRO A 1 70 ? 13.197 -2.143 -22.880 1.00 81.31 70 PRO A O 1
ATOM 593 N N . VAL A 1 71 ? 13.412 -0.434 -21.433 1.00 82.44 71 VAL A N 1
ATOM 594 C CA . VAL A 1 71 ? 14.408 -1.098 -20.589 1.00 82.44 71 VAL A CA 1
ATOM 595 C C . VAL A 1 71 ? 13.741 -2.235 -19.813 1.00 82.44 71 VAL A C 1
ATOM 597 O O . VAL A 1 71 ? 12.866 -2.011 -18.984 1.00 82.44 71 VAL A O 1
ATOM 600 N N . THR A 1 72 ? 14.186 -3.472 -20.042 1.00 80.56 72 THR A N 1
ATOM 601 C CA . THR A 1 72 ? 13.643 -4.673 -19.373 1.00 80.56 72 THR A CA 1
ATOM 602 C C . THR A 1 72 ? 14.569 -5.250 -18.302 1.00 80.56 72 THR A C 1
ATOM 604 O O . THR A 1 72 ? 14.227 -6.228 -17.639 1.00 80.56 72 THR A O 1
ATOM 607 N N . THR A 1 73 ? 15.773 -4.700 -18.131 1.00 83.50 73 THR A N 1
ATOM 608 C CA . THR A 1 73 ? 16.759 -5.206 -17.165 1.00 83.50 73 THR A CA 1
ATOM 609 C C . THR A 1 73 ? 17.437 -4.063 -16.427 1.00 83.50 73 THR A C 1
ATOM 611 O O . THR A 1 73 ? 18.012 -3.162 -17.036 1.00 83.50 73 THR A O 1
ATOM 614 N N . SER A 1 74 ? 17.389 -4.115 -15.095 1.00 86.44 74 SER A N 1
ATOM 615 C CA . SER A 1 74 ? 18.042 -3.119 -14.252 1.00 86.44 74 SER A CA 1
ATOM 616 C C . SER A 1 74 ? 19.559 -3.280 -14.280 1.00 86.44 74 SER A C 1
ATOM 618 O O . SER A 1 74 ? 20.083 -4.386 -14.159 1.00 86.44 74 SER A O 1
ATOM 620 N N . ARG A 1 75 ? 20.274 -2.153 -14.353 1.00 88.50 75 ARG A N 1
ATOM 621 C CA . ARG A 1 75 ? 21.728 -2.083 -14.116 1.00 88.50 75 ARG A CA 1
ATOM 622 C C . ARG A 1 75 ? 22.080 -1.753 -12.662 1.00 88.50 75 ARG A C 1
ATOM 624 O O . ARG A 1 75 ? 23.255 -1.629 -12.320 1.00 88.50 75 ARG A O 1
ATOM 631 N N . LYS A 1 76 ? 21.079 -1.567 -11.797 1.00 92.38 76 LYS A N 1
ATOM 632 C CA . LYS A 1 76 ? 21.279 -1.205 -10.394 1.00 92.38 76 LYS A CA 1
ATOM 633 C C . LYS A 1 76 ? 21.715 -2.432 -9.593 1.00 92.38 76 LYS A C 1
ATOM 635 O O . LYS A 1 76 ? 21.171 -3.520 -9.747 1.00 92.38 76 LYS A O 1
ATOM 640 N N . ASN A 1 77 ? 22.697 -2.248 -8.711 1.00 93.56 77 ASN A N 1
ATOM 641 C CA . ASN A 1 77 ? 23.199 -3.324 -7.858 1.00 93.56 77 ASN A CA 1
ATOM 642 C C . ASN A 1 77 ? 22.070 -3.856 -6.939 1.00 93.56 77 ASN A C 1
ATOM 644 O O . ASN A 1 77 ? 21.516 -3.058 -6.173 1.00 93.56 77 ASN A O 1
ATOM 648 N N . PRO A 1 78 ? 21.777 -5.174 -6.937 1.00 92.69 78 PRO A N 1
ATOM 649 C CA . PRO A 1 78 ? 20.733 -5.765 -6.097 1.00 92.69 78 PRO A CA 1
ATOM 650 C C . PRO A 1 78 ? 20.880 -5.457 -4.602 1.00 92.69 78 PRO A C 1
ATOM 652 O O . PRO A 1 78 ? 19.884 -5.215 -3.925 1.00 92.69 78 PRO A O 1
ATOM 655 N N . ALA A 1 79 ? 22.109 -5.387 -4.082 1.00 94.00 79 ALA A N 1
ATOM 656 C CA . ALA A 1 79 ? 22.360 -5.051 -2.682 1.00 94.00 79 ALA A CA 1
ATOM 657 C C . ALA A 1 79 ? 21.921 -3.617 -2.341 1.00 94.00 79 ALA A C 1
ATOM 659 O O . ALA A 1 79 ? 21.411 -3.373 -1.250 1.00 94.00 79 ALA A O 1
ATOM 660 N N . ARG A 1 80 ? 22.059 -2.671 -3.283 1.00 93.56 80 ARG A N 1
ATOM 661 C CA . ARG A 1 80 ? 21.561 -1.298 -3.098 1.00 93.56 80 ARG A CA 1
ATOM 662 C C . ARG A 1 80 ? 20.036 -1.246 -3.107 1.00 93.56 80 ARG A C 1
ATOM 664 O O . ARG A 1 80 ? 19.464 -0.541 -2.287 1.00 93.56 80 ARG A O 1
ATOM 671 N N . ILE A 1 81 ? 19.388 -2.018 -3.982 1.00 93.06 81 ILE A N 1
ATOM 672 C CA . ILE A 1 81 ? 17.920 -2.125 -4.017 1.00 93.06 81 ILE A CA 1
ATOM 673 C C . ILE A 1 81 ? 17.398 -2.668 -2.680 1.00 93.06 81 ILE A C 1
ATOM 675 O O . ILE A 1 81 ? 16.493 -2.088 -2.089 1.00 93.06 81 ILE A O 1
ATOM 679 N N . GLN A 1 82 ? 18.004 -3.742 -2.165 1.00 92.31 82 GLN A N 1
ATOM 680 C CA . GLN A 1 82 ? 17.623 -4.330 -0.876 1.00 92.31 82 GLN A CA 1
ATOM 681 C C . GLN A 1 82 ? 17.826 -3.366 0.296 1.00 92.31 82 GLN A C 1
ATOM 683 O O . GLN A 1 82 ? 16.987 -3.286 1.194 1.00 92.31 82 GLN A O 1
ATOM 688 N N . GLU A 1 83 ? 18.918 -2.603 0.284 1.00 93.19 83 GLU A N 1
ATOM 689 C CA . GLU A 1 83 ? 19.164 -1.577 1.293 1.00 93.19 83 GLU A CA 1
ATOM 690 C C . GLU A 1 83 ? 18.095 -0.475 1.247 1.00 93.19 83 GLU A C 1
ATOM 692 O O . GLU A 1 83 ? 17.568 -0.105 2.294 1.00 93.19 83 GLU A O 1
ATOM 697 N N . GLU A 1 84 ? 17.702 -0.008 0.061 1.00 92.62 84 GLU A N 1
ATOM 698 C CA . GLU A 1 84 ? 16.617 0.968 -0.086 1.00 92.62 84 GLU A CA 1
ATOM 699 C C . GLU A 1 84 ? 15.266 0.419 0.400 1.00 92.62 84 GLU A C 1
ATOM 701 O O . GLU A 1 84 ? 14.612 1.074 1.214 1.00 92.62 84 GLU A O 1
ATOM 706 N N . ILE A 1 85 ? 14.902 -0.814 0.021 1.00 91.69 85 ILE A N 1
ATOM 707 C CA . ILE A 1 85 ? 13.701 -1.504 0.529 1.00 91.69 85 ILE A CA 1
ATOM 708 C C . ILE A 1 85 ? 13.724 -1.540 2.061 1.00 91.69 85 ILE A C 1
ATOM 710 O O . ILE A 1 85 ? 12.739 -1.208 2.723 1.00 91.69 85 ILE A O 1
ATOM 714 N N . ARG A 1 86 ? 14.870 -1.885 2.659 1.00 91.94 86 ARG A N 1
ATOM 715 C CA . ARG A 1 86 ? 15.034 -1.929 4.116 1.00 91.94 86 ARG A CA 1
ATOM 716 C C . ARG A 1 86 ? 14.839 -0.558 4.764 1.00 91.94 86 ARG A C 1
ATOM 718 O O . ARG A 1 86 ? 14.354 -0.492 5.894 1.00 91.94 86 ARG A O 1
ATOM 725 N N . GLN A 1 87 ? 15.257 0.528 4.116 1.00 91.88 87 GLN A N 1
ATOM 726 C CA . GLN A 1 87 ? 15.024 1.885 4.620 1.00 91.88 87 GLN A CA 1
ATOM 727 C C . GLN A 1 87 ? 13.552 2.282 4.518 1.00 91.88 87 GLN A C 1
ATOM 729 O O . GLN A 1 87 ? 13.034 2.901 5.446 1.00 91.88 87 GLN A O 1
ATOM 734 N N . THR A 1 88 ? 12.861 1.897 3.447 1.00 91.75 88 THR A N 1
ATOM 735 C CA . THR A 1 88 ? 11.416 2.117 3.315 1.00 91.75 88 THR A CA 1
ATOM 736 C C . THR A 1 88 ? 10.640 1.334 4.372 1.00 91.75 88 THR A C 1
ATOM 738 O O . THR A 1 88 ? 9.785 1.909 5.035 1.00 91.75 88 THR A O 1
ATOM 741 N N . MET A 1 89 ? 11.005 0.079 4.648 1.00 92.38 89 MET A N 1
ATOM 742 C CA . MET A 1 89 ? 10.385 -0.702 5.729 1.00 92.38 89 MET A CA 1
ATOM 743 C C . MET A 1 89 ? 10.545 -0.037 7.104 1.00 92.38 89 MET A C 1
ATOM 745 O O . MET A 1 89 ? 9.596 0.011 7.881 1.00 92.38 89 MET A O 1
ATOM 749 N N . LYS A 1 90 ? 11.722 0.534 7.398 1.00 93.06 90 LYS A N 1
ATOM 750 C CA . LYS A 1 90 ? 11.936 1.311 8.631 1.00 93.06 90 LYS A CA 1
ATOM 751 C C . LYS A 1 90 ? 11.052 2.555 8.690 1.00 93.06 90 LYS A C 1
ATOM 753 O O . LYS A 1 90 ? 10.524 2.868 9.752 1.00 93.06 90 LYS A O 1
ATOM 758 N N . GLN A 1 91 ? 10.896 3.257 7.569 1.00 92.31 91 GLN A N 1
ATOM 759 C CA . GLN A 1 91 ? 10.025 4.430 7.487 1.00 92.31 91 GLN A CA 1
ATOM 760 C C . GLN A 1 91 ? 8.559 4.061 7.685 1.00 92.31 91 GLN A C 1
ATOM 762 O O . GLN A 1 91 ? 7.877 4.780 8.401 1.00 92.31 91 GLN A O 1
ATOM 767 N N . ILE A 1 92 ? 8.095 2.932 7.135 1.00 92.94 92 ILE A N 1
ATOM 768 C CA . ILE A 1 92 ? 6.742 2.420 7.393 1.00 92.94 92 ILE A CA 1
ATOM 769 C C . ILE A 1 92 ? 6.552 2.246 8.903 1.00 92.94 92 ILE A C 1
ATOM 771 O O . ILE A 1 92 ? 5.640 2.836 9.472 1.00 92.94 92 ILE A O 1
ATOM 775 N N . THR A 1 93 ? 7.464 1.545 9.584 1.00 93.31 93 THR A N 1
ATOM 776 C CA . THR A 1 93 ? 7.379 1.370 11.044 1.00 93.31 93 THR A CA 1
ATOM 777 C C . THR A 1 93 ? 7.418 2.698 11.807 1.00 93.31 93 THR A C 1
ATOM 779 O O . THR A 1 93 ? 6.648 2.879 12.744 1.00 93.31 93 THR A O 1
ATOM 782 N N . ALA A 1 94 ? 8.278 3.640 11.410 1.00 92.69 94 ALA A N 1
ATOM 783 C CA . ALA A 1 94 ? 8.370 4.948 12.059 1.00 92.69 94 ALA A CA 1
ATOM 784 C C . ALA A 1 94 ? 7.108 5.797 11.842 1.00 92.69 94 ALA A C 1
ATOM 786 O O . ALA A 1 94 ? 6.629 6.430 12.780 1.00 92.69 94 ALA A O 1
ATOM 787 N N . SER A 1 95 ? 6.541 5.769 10.633 1.00 93.69 95 SER A N 1
ATOM 788 C CA . SER A 1 95 ? 5.356 6.552 10.277 1.00 93.69 95 SER A CA 1
ATOM 789 C C . SER A 1 95 ? 4.135 6.185 11.108 1.00 93.69 95 SER A C 1
ATOM 791 O O . SER A 1 95 ? 3.357 7.074 11.423 1.00 93.69 95 SER A O 1
ATOM 793 N N . ILE A 1 96 ? 4.021 4.930 11.562 1.00 92.00 96 ILE A N 1
ATOM 794 C CA . ILE A 1 96 ? 2.933 4.484 12.447 1.00 92.00 96 ILE A CA 1
ATOM 795 C C . ILE A 1 96 ? 2.865 5.326 13.733 1.00 92.00 96 ILE A C 1
ATOM 797 O O . ILE A 1 96 ? 1.775 5.580 14.226 1.00 92.00 96 ILE A O 1
ATOM 801 N N . SER A 1 97 ? 3.996 5.822 14.254 1.00 92.38 97 SER A N 1
ATOM 802 C CA . SER A 1 97 ? 4.004 6.697 15.443 1.00 92.38 97 SER A CA 1
ATOM 803 C C . SER A 1 97 ? 3.438 8.102 15.204 1.00 92.38 97 SER A C 1
ATOM 805 O O . SER A 1 97 ? 3.161 8.818 16.162 1.00 92.38 97 SER A O 1
ATOM 807 N N . CYS A 1 98 ? 3.274 8.495 13.941 1.00 89.75 98 CYS A N 1
ATOM 808 C CA . CYS A 1 98 ? 2.692 9.768 13.533 1.00 89.75 98 CYS A CA 1
ATOM 809 C C . CYS A 1 98 ? 1.219 9.632 13.119 1.00 89.75 98 CYS A C 1
ATOM 811 O O . CYS A 1 98 ? 0.613 10.639 12.766 1.00 89.75 98 CYS A O 1
ATOM 813 N N . LEU A 1 99 ? 0.664 8.414 13.109 1.00 92.62 99 LEU A N 1
ATOM 814 C CA . LEU A 1 99 ? -0.728 8.167 12.743 1.00 92.62 99 LEU A CA 1
ATOM 815 C C . LEU A 1 99 ? -1.632 8.190 13.989 1.00 92.62 99 LEU A C 1
ATOM 817 O O . LEU A 1 99 ? -1.172 7.851 15.085 1.00 92.62 99 LEU A O 1
ATOM 821 N N . PRO A 1 100 ? -2.916 8.564 13.840 1.00 92.00 100 PRO A N 1
ATOM 822 C CA . PRO A 1 100 ? -3.895 8.476 14.916 1.00 92.00 100 PRO A CA 1
ATOM 823 C C . PRO A 1 100 ? -4.029 7.058 15.474 1.00 92.00 100 PRO A C 1
ATOM 825 O O . PRO A 1 100 ? -3.765 6.063 14.801 1.00 92.00 100 PRO A O 1
ATOM 828 N N . VAL A 1 101 ? -4.483 6.960 16.723 1.00 90.25 101 VAL A N 1
ATOM 829 C CA . VAL A 1 101 ? -4.683 5.662 17.373 1.00 90.25 101 VAL A CA 1
ATOM 830 C C . VAL A 1 101 ? -5.838 4.909 16.690 1.00 90.25 101 VAL A C 1
ATOM 832 O O . VAL A 1 101 ? -6.915 5.483 16.515 1.00 90.25 101 VAL A O 1
ATOM 835 N N . PRO A 1 102 ? -5.659 3.619 16.347 1.00 86.94 102 PRO A N 1
ATOM 836 C CA . PRO A 1 102 ? -6.723 2.763 15.835 1.00 86.94 102 PRO A CA 1
ATOM 837 C C . PRO A 1 102 ? -7.996 2.753 16.697 1.00 86.94 102 PRO A C 1
ATOM 839 O O . PRO A 1 102 ? -7.908 2.783 17.928 1.00 86.94 102 PRO A O 1
ATOM 842 N N . PRO A 1 103 ? -9.188 2.617 16.087 1.00 87.31 103 PRO A N 1
ATOM 843 C CA . PRO A 1 103 ? -10.438 2.512 16.827 1.00 87.31 103 PRO A CA 1
ATOM 844 C C . PRO A 1 103 ? -10.463 1.262 17.729 1.00 87.31 103 PRO A C 1
ATOM 846 O O . PRO A 1 103 ? -9.973 0.196 17.339 1.00 87.31 103 PRO A O 1
ATOM 849 N N . PRO A 1 104 ? -11.096 1.342 18.915 1.00 87.38 104 PRO A N 1
ATOM 850 C CA . PRO A 1 104 ? -11.070 0.269 19.914 1.00 87.38 104 PRO A CA 1
ATOM 851 C C . PRO A 1 104 ? -11.834 -0.991 19.482 1.00 87.38 104 PRO A C 1
ATOM 853 O O . PRO A 1 104 ? -11.554 -2.081 19.971 1.00 87.38 104 PRO A O 1
ATOM 856 N N . ASN A 1 105 ? -12.779 -0.860 18.546 1.00 88.06 105 ASN A N 1
ATOM 857 C CA . ASN A 1 105 ? -13.633 -1.957 18.075 1.00 88.06 105 ASN A CA 1
ATOM 858 C C . ASN A 1 105 ? -12.955 -2.850 17.017 1.00 88.06 105 ASN A C 1
ATOM 860 O O . ASN A 1 105 ? -13.567 -3.792 16.506 1.00 88.06 105 ASN A O 1
ATOM 864 N N . GLY A 1 106 ? -11.686 -2.575 16.705 1.00 92.12 106 GLY A N 1
ATOM 865 C CA . GLY A 1 106 ? -10.900 -3.304 15.721 1.00 92.12 106 GLY A CA 1
ATOM 866 C C . GLY A 1 106 ? -10.974 -2.708 14.317 1.00 92.12 106 GLY A C 1
ATOM 867 O O . GLY A 1 106 ? -11.742 -1.791 14.024 1.00 92.12 106 GLY A O 1
ATOM 868 N N . ILE A 1 107 ? -10.131 -3.257 13.448 1.00 94.81 107 ILE A N 1
ATOM 869 C CA . ILE A 1 107 ? -9.956 -2.824 12.064 1.00 94.81 107 ILE A CA 1
ATOM 870 C C . ILE A 1 107 ? -10.215 -4.006 11.136 1.00 94.81 107 ILE A C 1
ATOM 872 O O . ILE A 1 107 ? -9.772 -5.126 11.406 1.00 94.81 107 ILE A O 1
ATOM 876 N N . ASP A 1 108 ? -10.866 -3.722 10.016 1.00 94.94 108 ASP A N 1
ATOM 877 C CA . ASP A 1 108 ? -10.892 -4.596 8.849 1.00 94.94 108 ASP A CA 1
ATOM 878 C C . ASP A 1 108 ? -10.066 -3.980 7.718 1.00 94.94 108 ASP A C 1
ATOM 880 O O . ASP A 1 108 ? -9.826 -2.773 7.686 1.00 94.94 108 ASP A O 1
ATOM 884 N N . TRP A 1 109 ? -9.604 -4.801 6.778 1.00 94.94 109 TRP A N 1
ATOM 885 C CA . TRP A 1 109 ? -8.746 -4.335 5.692 1.00 94.94 109 TRP A CA 1
ATOM 886 C C . TRP A 1 109 ? -9.186 -4.871 4.333 1.00 94.94 109 TRP A C 1
ATOM 888 O O . TRP A 1 109 ? -9.686 -5.994 4.195 1.00 94.94 109 TRP A O 1
ATOM 898 N N . THR A 1 110 ? -8.967 -4.054 3.308 1.00 94.56 110 THR A N 1
ATOM 899 C CA . THR A 1 110 ? -9.172 -4.405 1.903 1.00 94.56 110 THR A CA 1
ATOM 900 C C . THR A 1 110 ? -7.966 -3.985 1.075 1.00 94.56 110 THR A C 1
ATOM 902 O O . THR A 1 110 ? -7.273 -3.021 1.405 1.00 94.56 110 THR A O 1
ATOM 905 N N . MET A 1 111 ? -7.711 -4.716 -0.011 1.00 95.69 111 MET A N 1
ATOM 906 C CA . MET A 1 111 ? -6.705 -4.348 -1.001 1.00 95.69 111 MET A CA 1
ATOM 907 C C . MET A 1 111 ? -7.356 -4.116 -2.358 1.00 95.69 111 MET A C 1
ATOM 909 O O . MET A 1 111 ? -8.301 -4.816 -2.713 1.00 95.69 111 MET A O 1
ATOM 913 N N . ALA A 1 112 ? -6.839 -3.146 -3.102 1.00 95.75 112 ALA A N 1
ATOM 914 C CA . ALA A 1 112 ? -7.246 -2.862 -4.471 1.00 95.75 112 ALA A CA 1
ATOM 915 C C . ALA A 1 112 ? -6.016 -2.555 -5.325 1.00 95.75 112 ALA A C 1
ATOM 917 O O . ALA A 1 112 ? -5.007 -2.066 -4.814 1.00 95.75 112 ALA A O 1
ATOM 918 N N . VAL A 1 113 ? -6.105 -2.831 -6.622 1.00 96.62 113 VAL A N 1
ATOM 919 C CA . VAL A 1 113 ? -5.057 -2.510 -7.592 1.00 96.62 113 VAL A CA 1
ATOM 920 C C . VAL A 1 113 ? -5.693 -1.684 -8.706 1.00 96.62 113 VAL A C 1
ATOM 922 O O . VAL A 1 113 ? -6.664 -2.121 -9.318 1.00 96.62 113 VAL A O 1
ATOM 925 N N . ASP A 1 114 ? -5.164 -0.488 -8.929 1.00 96.19 114 ASP A N 1
ATOM 926 C CA . ASP A 1 114 ? -5.540 0.418 -10.012 1.00 96.19 114 ASP A CA 1
ATOM 927 C C . ASP A 1 114 ? -4.538 0.251 -11.157 1.00 96.19 114 ASP A C 1
ATOM 929 O O . ASP A 1 114 ? -3.326 0.430 -10.986 1.00 96.19 114 ASP A O 1
ATOM 933 N N . VAL A 1 115 ? -5.074 -0.154 -12.303 1.00 94.81 115 VAL A N 1
ATOM 934 C CA . VAL A 1 115 ? -4.370 -0.399 -13.562 1.00 94.81 115 VAL A CA 1
ATOM 935 C C . VAL A 1 115 ? -5.223 0.131 -14.717 1.00 94.81 115 VAL A C 1
ATOM 937 O O . VAL A 1 115 ? -6.441 0.265 -14.564 1.00 94.81 115 VAL A O 1
ATOM 940 N N . PRO A 1 116 ? -4.629 0.403 -15.893 1.00 94.06 116 PRO A N 1
ATOM 941 C CA . PRO A 1 116 ? -5.382 0.833 -17.064 1.00 94.06 116 PRO A CA 1
ATOM 942 C C . PRO A 1 116 ? -6.515 -0.126 -17.446 1.00 94.06 116 PRO A C 1
ATOM 944 O O . PRO A 1 116 ? -6.391 -1.341 -17.310 1.00 94.06 116 PRO A O 1
ATOM 947 N N . GLU A 1 117 ? -7.594 0.409 -18.019 1.00 92.50 117 GLU A N 1
ATOM 948 C CA . GLU A 1 117 ? -8.806 -0.368 -18.324 1.00 92.50 117 GLU A CA 1
ATOM 949 C C . GLU A 1 117 ? -8.607 -1.524 -19.310 1.00 92.50 117 GLU A C 1
ATOM 951 O O . GLU A 1 117 ? -9.414 -2.453 -19.326 1.00 92.50 117 GLU A O 1
ATOM 956 N N . TRP A 1 118 ? -7.560 -1.458 -20.137 1.00 93.19 118 TRP A N 1
ATOM 957 C CA . TRP A 1 118 ? -7.214 -2.504 -21.099 1.00 93.19 118 TRP A CA 1
ATOM 958 C C . TRP A 1 118 ? -6.575 -3.735 -20.442 1.00 93.19 118 TRP A C 1
ATOM 960 O O . TRP A 1 118 ? -6.462 -4.775 -21.091 1.00 93.19 118 TRP A O 1
ATOM 970 N N . VAL A 1 119 ? -6.156 -3.640 -19.175 1.00 93.88 119 VAL A N 1
ATOM 971 C CA . VAL A 1 119 ? -5.616 -4.775 -18.421 1.00 93.88 119 VAL A CA 1
ATOM 972 C C . VAL A 1 119 ? -6.772 -5.699 -18.008 1.00 93.88 119 VAL A C 1
ATOM 974 O O . VAL A 1 119 ? -7.731 -5.234 -17.384 1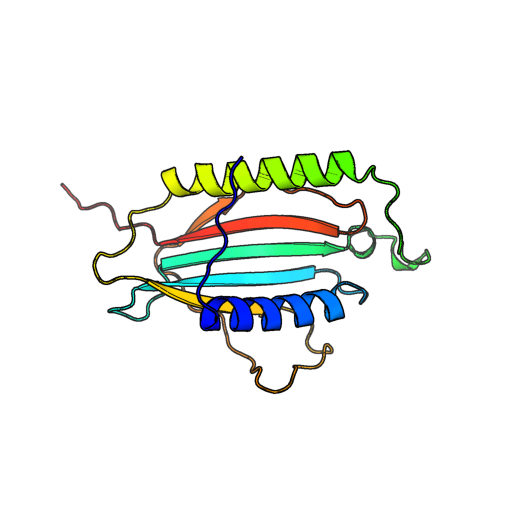.00 93.88 119 VAL A O 1
ATOM 977 N N . PRO A 1 120 ? -6.718 -7.004 -18.335 1.00 91.44 120 PRO A N 1
ATOM 978 C CA . PRO A 1 120 ? -7.776 -7.944 -17.977 1.00 91.44 120 PRO A CA 1
ATOM 979 C C . PRO A 1 120 ? -7.967 -8.070 -16.463 1.00 91.44 120 PRO A C 1
ATOM 981 O O . PRO A 1 120 ? -7.003 -8.182 -15.708 1.00 91.44 120 PRO A O 1
ATOM 984 N N . ILE A 1 121 ? -9.227 -8.129 -16.028 1.00 91.94 121 ILE A N 1
ATOM 985 C CA . ILE A 1 121 ? -9.582 -8.387 -14.629 1.00 91.94 121 ILE A CA 1
ATOM 986 C C . ILE A 1 121 ? -9.493 -9.900 -14.371 1.00 91.94 121 ILE A C 1
ATOM 988 O O . ILE A 1 121 ? -10.142 -10.664 -15.093 1.00 91.94 121 ILE A O 1
ATOM 992 N N . PRO A 1 122 ? -8.738 -10.361 -13.358 1.00 92.56 122 PRO A N 1
ATOM 993 C CA . PRO A 1 122 ? -8.662 -11.782 -13.036 1.00 92.56 122 PRO A CA 1
ATOM 994 C C . PRO A 1 122 ? -10.007 -12.353 -12.550 1.00 92.56 122 PRO A C 1
ATOM 996 O O . PRO A 1 122 ? -10.833 -11.623 -11.995 1.00 92.56 122 PRO A O 1
ATOM 999 N N . PRO A 1 123 ? -10.235 -13.672 -12.671 1.00 92.50 123 PRO A N 1
ATOM 1000 C CA . PRO A 1 123 ? -11.421 -14.311 -12.108 1.00 92.50 123 PRO A CA 1
ATOM 1001 C C . PRO A 1 123 ? -11.572 -14.033 -10.604 1.00 92.50 123 PRO A C 1
ATOM 1003 O O . PRO A 1 123 ? -10.611 -14.136 -9.844 1.00 92.50 123 PRO A O 1
ATOM 1006 N N . GLY A 1 124 ? -12.788 -13.691 -10.170 1.00 90.75 124 GLY A N 1
ATOM 1007 C CA . GLY A 1 124 ? -13.092 -13.373 -8.768 1.00 90.75 124 GLY A CA 1
ATOM 1008 C C . GLY A 1 124 ? -12.761 -11.938 -8.340 1.00 90.75 124 GLY A C 1
ATOM 1009 O O . GLY A 1 124 ? -13.113 -11.548 -7.229 1.00 90.75 124 GLY A O 1
ATOM 1010 N N . TRP A 1 125 ? -12.142 -11.139 -9.213 1.00 94.69 125 TRP A N 1
ATOM 1011 C CA . TRP A 1 125 ? -11.946 -9.706 -9.003 1.00 94.69 125 TRP A CA 1
ATOM 1012 C C . TRP A 1 125 ? -13.098 -8.906 -9.610 1.00 94.69 125 TRP A C 1
ATOM 1014 O O . TRP A 1 125 ? -13.744 -9.330 -10.568 1.00 94.69 125 TRP A O 1
ATOM 1024 N N . TYR A 1 126 ? -13.353 -7.723 -9.057 1.00 93.44 126 TYR A N 1
ATOM 1025 C CA . TYR A 1 126 ? -14.373 -6.799 -9.545 1.00 93.44 126 TYR A CA 1
ATOM 1026 C C . TYR A 1 126 ? -13.871 -5.358 -9.454 1.00 93.44 126 TYR A C 1
ATOM 1028 O O . TYR A 1 126 ? -12.999 -5.037 -8.645 1.00 93.44 126 TYR A O 1
ATOM 1036 N N . ARG A 1 127 ? -14.414 -4.476 -10.301 1.00 92.81 127 ARG A N 1
ATOM 1037 C CA . ARG A 1 127 ? -14.119 -3.040 -10.232 1.00 92.81 127 ARG A CA 1
ATOM 1038 C C . ARG A 1 127 ? -14.864 -2.437 -9.046 1.00 92.81 127 ARG A C 1
ATOM 1040 O O . ARG A 1 127 ? -16.071 -2.629 -8.918 1.00 92.81 127 ARG A O 1
ATOM 1047 N N . GLN A 1 128 ? -14.160 -1.674 -8.218 1.00 91.12 128 GLN A N 1
ATOM 1048 C CA . GLN A 1 128 ? -14.760 -0.938 -7.111 1.00 91.12 128 GLN A CA 1
ATOM 1049 C C . GLN A 1 128 ? -14.093 0.435 -6.975 1.00 91.12 128 GLN A C 1
ATOM 1051 O O . GLN A 1 128 ? -12.864 0.509 -7.065 1.00 91.12 128 GLN A O 1
ATOM 1056 N N . PRO A 1 129 ? -14.853 1.519 -6.729 1.00 92.62 129 PRO A N 1
ATOM 1057 C CA . PRO A 1 129 ? -14.252 2.770 -6.290 1.00 92.62 129 PRO A CA 1
ATOM 1058 C C . PRO A 1 129 ? -13.567 2.597 -4.926 1.00 92.62 129 PRO A C 1
ATOM 1060 O O . PRO A 1 129 ? -13.972 1.779 -4.094 1.00 92.62 129 PRO A O 1
ATOM 1063 N N . LEU A 1 130 ? -12.533 3.402 -4.685 1.00 94.44 130 LEU A N 1
ATOM 1064 C CA . LEU A 1 130 ? -11.909 3.496 -3.369 1.00 94.44 130 LEU A CA 1
ATOM 1065 C C . LEU A 1 130 ? -12.865 4.182 -2.391 1.00 94.44 130 LEU A C 1
ATOM 1067 O O . LEU A 1 130 ? -13.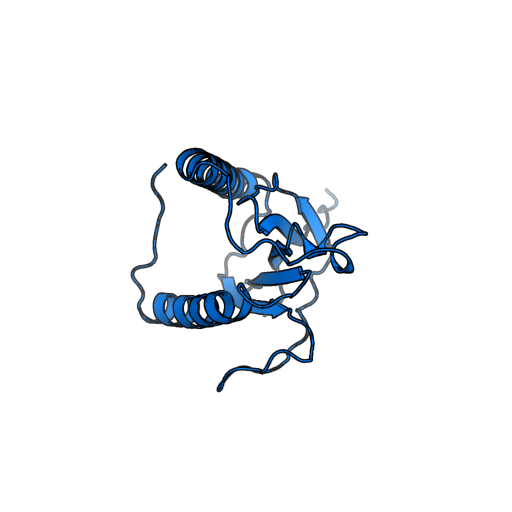505 5.174 -2.735 1.00 94.44 130 LEU A O 1
ATOM 1071 N N . ASP A 1 131 ? -12.923 3.690 -1.155 1.00 93.69 131 ASP A N 1
ATOM 1072 C CA . ASP A 1 131 ? -13.761 4.304 -0.123 1.00 93.69 131 ASP A CA 1
ATOM 1073 C C . ASP A 1 131 ? -13.301 5.750 0.181 1.00 93.69 131 ASP A C 1
ATOM 1075 O O . ASP A 1 131 ? -12.099 6.026 0.218 1.00 93.69 131 ASP A O 1
ATOM 1079 N N . PRO A 1 132 ? -14.188 6.716 0.426 1.00 95.25 132 PRO A N 1
ATOM 1080 C CA . PRO A 1 132 ? -13.749 8.039 0.861 1.00 95.25 132 PRO A CA 1
ATOM 1081 C C . PRO A 1 132 ? -13.133 7.971 2.269 1.00 95.25 132 PRO A C 1
ATOM 1083 O O . PRO A 1 132 ? -13.544 7.158 3.096 1.00 95.25 132 PRO A O 1
ATOM 1086 N N . ILE A 1 133 ? -12.142 8.827 2.531 1.00 95.38 133 ILE A N 1
ATOM 1087 C CA . ILE A 1 133 ? -11.612 9.073 3.878 1.00 95.38 133 ILE A CA 1
ATOM 1088 C C . ILE A 1 133 ? -12.073 10.470 4.287 1.00 95.38 133 ILE A C 1
ATOM 1090 O O . ILE A 1 133 ? -11.778 11.443 3.592 1.00 95.38 133 ILE A O 1
ATOM 1094 N N . ASP A 1 134 ? -12.806 10.550 5.395 1.00 93.19 134 ASP A N 1
ATOM 1095 C CA . ASP A 1 134 ? -13.257 11.814 5.980 1.00 93.19 134 ASP A CA 1
ATOM 1096 C C . ASP A 1 134 ? -12.042 12.598 6.517 1.00 93.19 134 ASP A C 1
ATOM 1098 O O . ASP A 1 134 ? -11.145 11.993 7.096 1.00 93.19 134 ASP A O 1
ATOM 1102 N N . ASN A 1 135 ? -12.013 13.926 6.343 1.00 94.06 135 ASN A N 1
ATOM 1103 C CA . ASN A 1 135 ? -10.935 14.815 6.819 1.00 94.06 135 ASN A CA 1
ATOM 1104 C C . ASN A 1 135 ? -9.501 14.267 6.578 1.00 94.06 135 ASN A C 1
ATOM 1106 O O . ASN A 1 135 ? -8.763 14.010 7.536 1.00 94.06 135 ASN A O 1
ATOM 1110 N N . PRO A 1 136 ? -9.113 14.017 5.312 1.00 95.69 136 PRO A N 1
ATOM 1111 C CA . PRO A 1 136 ? -7.887 13.294 5.009 1.00 95.69 136 PRO A CA 1
ATOM 1112 C C . PRO A 1 136 ? -6.640 14.160 5.218 1.00 95.69 136 PRO A C 1
ATOM 1114 O O . PRO A 1 136 ? -6.541 15.265 4.688 1.00 95.69 136 PRO A O 1
ATOM 1117 N N . GLN A 1 137 ? -5.649 13.602 5.905 1.00 96.12 137 GLN A N 1
ATOM 1118 C CA . GLN A 1 137 ? -4.269 14.085 5.933 1.00 96.12 137 GLN A CA 1
ATOM 1119 C C . GLN A 1 137 ? -3.359 13.088 5.225 1.00 96.12 137 GLN A C 1
ATOM 1121 O O . GLN A 1 137 ? -3.670 11.899 5.131 1.00 96.12 137 GLN A O 1
ATOM 1126 N N . GLN A 1 138 ? -2.239 13.573 4.691 1.00 96.00 138 GLN A N 1
ATOM 1127 C CA . GLN A 1 138 ? -1.313 12.755 3.914 1.00 96.00 138 GLN A CA 1
ATOM 1128 C C . GLN A 1 138 ? 0.104 12.833 4.458 1.00 96.00 138 GLN A C 1
ATOM 1130 O O . GLN A 1 138 ? 0.626 13.907 4.748 1.00 96.00 138 GLN A O 1
ATOM 1135 N N . LEU A 1 139 ? 0.751 11.674 4.513 1.00 95.62 139 LEU A N 1
ATOM 1136 C CA . LEU A 1 139 ? 2.163 11.541 4.828 1.00 95.62 139 LEU A CA 1
ATOM 1137 C C . LEU A 1 139 ? 2.841 10.736 3.715 1.00 95.62 139 LEU A C 1
ATOM 1139 O O . LEU A 1 139 ? 2.532 9.567 3.478 1.00 95.62 139 LEU A O 1
ATOM 1143 N N . GLY A 1 140 ? 3.766 11.383 3.011 1.00 95.69 140 GLY A N 1
ATOM 1144 C CA . GLY A 1 140 ? 4.595 10.747 1.992 1.00 95.69 140 GLY A CA 1
ATOM 1145 C C . GLY A 1 140 ? 5.853 10.136 2.602 1.00 95.69 140 GLY A C 1
ATOM 1146 O O . GLY A 1 140 ? 6.528 10.768 3.413 1.00 95.69 140 GLY A O 1
ATOM 1147 N N . LEU A 1 141 ? 6.190 8.918 2.188 1.00 94.44 141 LEU A N 1
ATOM 1148 C CA . LEU A 1 141 ? 7.454 8.274 2.533 1.00 94.44 141 LEU A CA 1
ATOM 1149 C C . LEU A 1 141 ? 8.473 8.501 1.412 1.00 94.44 141 LEU A C 1
ATOM 1151 O O . LEU A 1 141 ? 8.117 8.809 0.271 1.00 94.44 141 LEU A O 1
ATOM 1155 N N . ARG A 1 142 ? 9.762 8.317 1.718 1.00 92.75 142 ARG A N 1
ATOM 1156 C CA . ARG A 1 142 ? 10.818 8.427 0.708 1.00 92.75 142 ARG A CA 1
ATOM 1157 C C . ARG A 1 142 ? 10.626 7.341 -0.365 1.00 92.75 142 ARG A C 1
ATOM 1159 O O . ARG A 1 142 ? 10.558 6.161 -0.005 1.00 92.75 142 ARG A O 1
ATOM 1166 N N . PRO A 1 143 ? 10.597 7.709 -1.658 1.00 94.44 143 PRO A N 1
ATOM 1167 C CA . PRO A 1 143 ? 10.543 6.733 -2.733 1.00 94.44 143 PRO A CA 1
ATOM 1168 C C . PRO A 1 143 ? 11.869 5.978 -2.853 1.00 94.44 143 PRO A C 1
ATOM 1170 O O . PRO A 1 143 ? 12.930 6.483 -2.476 1.00 94.44 143 PRO A O 1
ATOM 1173 N N . PHE A 1 144 ? 11.814 4.778 -3.418 1.00 94.50 144 PHE A N 1
ATOM 1174 C CA . PHE A 1 144 ? 13.008 4.041 -3.819 1.00 94.50 144 PHE A CA 1
ATOM 1175 C C . PHE A 1 144 ? 12.885 3.529 -5.248 1.00 94.50 144 PHE A C 1
ATOM 1177 O O . PHE A 1 144 ? 11.792 3.464 -5.806 1.00 94.50 144 PHE A O 1
ATOM 1184 N N . SER A 1 145 ? 14.018 3.166 -5.841 1.00 94.00 145 SER A N 1
ATOM 1185 C CA . SER A 1 145 ? 14.094 2.784 -7.249 1.00 94.00 145 SER A CA 1
ATOM 1186 C C . SER A 1 145 ? 14.731 1.410 -7.396 1.00 94.00 145 SER A C 1
ATOM 1188 O O . SER A 1 145 ? 15.722 1.074 -6.744 1.00 94.00 145 SER A O 1
ATOM 1190 N N . THR A 1 146 ? 14.195 0.609 -8.304 1.00 92.44 146 THR A N 1
ATOM 1191 C CA . THR A 1 146 ? 14.824 -0.644 -8.736 1.00 92.44 146 THR A CA 1
ATOM 1192 C C . THR A 1 146 ? 15.691 -0.445 -9.979 1.00 92.44 146 THR A C 1
ATOM 1194 O O . THR A 1 146 ? 16.410 -1.365 -10.357 1.00 92.44 146 THR A O 1
ATOM 1197 N N . GLY A 1 147 ? 15.666 0.741 -10.600 1.00 90.69 147 GLY A N 1
ATOM 1198 C CA . GLY A 1 147 ? 16.260 1.040 -11.909 1.00 90.69 147 GLY A CA 1
ATOM 1199 C C . GLY A 1 147 ? 15.398 0.606 -13.100 1.00 90.69 147 GLY A C 1
ATOM 1200 O O . GLY A 1 147 ? 15.852 0.685 -14.237 1.00 90.69 147 GLY A O 1
ATOM 1201 N N . LEU A 1 148 ? 14.195 0.100 -12.822 1.00 91.88 148 LEU A N 1
ATOM 1202 C CA . LEU A 1 148 ? 13.137 -0.224 -13.787 1.00 91.88 148 LEU A CA 1
ATOM 1203 C C . LEU A 1 148 ? 11.825 0.400 -13.327 1.00 91.88 148 LEU A C 1
ATOM 1205 O O . LEU A 1 148 ? 11.121 1.044 -14.095 1.00 91.88 148 LEU A O 1
ATOM 1209 N N . HIS A 1 149 ? 11.535 0.220 -12.041 1.00 93.56 149 HIS A N 1
ATOM 1210 C CA . HIS A 1 149 ? 10.382 0.792 -11.377 1.00 93.56 149 HIS A CA 1
ATOM 1211 C C . HIS A 1 149 ? 10.803 1.632 -10.180 1.00 93.56 149 HIS A C 1
ATOM 1213 O O . HIS A 1 149 ? 11.607 1.177 -9.353 1.00 93.56 149 HIS A O 1
ATOM 1219 N N . GLN A 1 150 ? 10.181 2.797 -10.055 1.00 95.00 150 GLN A N 1
ATOM 1220 C CA . GLN A 1 150 ? 10.228 3.631 -8.870 1.00 95.00 150 GLN A CA 1
ATOM 1221 C C . GLN A 1 150 ? 8.971 3.382 -8.040 1.00 95.00 150 GLN A C 1
ATOM 1223 O O . GLN A 1 150 ? 7.857 3.445 -8.551 1.00 95.00 150 GLN A O 1
ATOM 1228 N N . MET A 1 151 ? 9.148 3.108 -6.750 1.00 95.94 151 MET A N 1
ATOM 1229 C CA . MET A 1 151 ? 8.053 2.900 -5.812 1.00 95.94 151 MET A CA 1
ATOM 1230 C C . MET A 1 151 ? 7.935 4.103 -4.878 1.00 95.94 151 MET A C 1
ATOM 1232 O O . MET A 1 151 ? 8.871 4.420 -4.140 1.00 95.94 151 MET A O 1
ATOM 1236 N N . GLN A 1 152 ? 6.771 4.747 -4.876 1.00 96.38 152 GLN A N 1
ATOM 1237 C CA . GLN A 1 152 ? 6.406 5.810 -3.945 1.00 96.38 152 GLN A CA 1
ATOM 1238 C C . GLN A 1 152 ? 5.300 5.315 -3.013 1.00 96.38 152 GLN A C 1
ATOM 1240 O O . GLN A 1 152 ? 4.345 4.677 -3.447 1.00 96.38 152 GLN A O 1
ATOM 1245 N N . THR A 1 153 ? 5.424 5.610 -1.720 1.00 96.88 153 THR A N 1
ATOM 1246 C CA . THR A 1 153 ? 4.405 5.256 -0.724 1.00 96.88 153 THR A CA 1
ATOM 1247 C C . THR A 1 153 ? 3.828 6.519 -0.106 1.00 96.88 153 THR A C 1
ATOM 1249 O O . THR A 1 153 ? 4.577 7.400 0.317 1.00 96.88 153 THR A O 1
ATOM 1252 N N . VAL A 1 154 ? 2.503 6.599 -0.049 1.00 97.38 154 VAL A N 1
ATOM 1253 C CA . VAL A 1 154 ? 1.765 7.670 0.626 1.00 97.38 154 VAL A CA 1
ATOM 1254 C C . VAL A 1 154 ? 0.730 7.022 1.529 1.00 97.38 154 VAL A C 1
ATOM 1256 O O . VAL A 1 154 ? -0.030 6.168 1.076 1.00 97.38 154 VAL A O 1
ATOM 1259 N N . VAL A 1 155 ? 0.683 7.430 2.793 1.00 97.44 155 VAL A N 1
ATOM 1260 C CA . VAL A 1 155 ? -0.415 7.077 3.694 1.00 97.44 155 VAL A CA 1
ATOM 1261 C C . VAL A 1 155 ? -1.365 8.264 3.793 1.00 97.44 155 VAL A C 1
ATOM 1263 O O . VAL A 1 155 ? -0.955 9.382 4.089 1.00 97.44 155 VAL A O 1
ATOM 1266 N N . THR A 1 156 ? -2.634 8.026 3.476 1.00 97.44 156 THR A N 1
ATOM 1267 C CA . THR A 1 156 ? -3.733 8.961 3.732 1.00 97.44 156 THR A CA 1
ATOM 1268 C C . THR A 1 156 ? -4.488 8.468 4.953 1.00 97.44 156 THR A C 1
ATOM 1270 O O . THR A 1 156 ? -4.890 7.309 4.969 1.00 97.44 156 THR A O 1
ATOM 1273 N N . TYR A 1 157 ? -4.692 9.305 5.960 1.00 96.06 157 TYR A N 1
ATOM 1274 C CA . TYR A 1 157 ? -5.389 8.928 7.188 1.00 96.06 157 TYR A CA 1
ATOM 1275 C C . TYR A 1 157 ? -6.422 9.980 7.574 1.00 96.06 157 TYR A C 1
ATOM 1277 O O . TYR A 1 157 ? -6.323 11.140 7.178 1.00 96.06 157 TYR A O 1
ATOM 1285 N N . ARG A 1 158 ? -7.440 9.556 8.318 1.00 93.62 158 ARG A N 1
ATOM 1286 C CA . ARG A 1 158 ? -8.467 10.438 8.869 1.00 93.62 158 ARG A CA 1
ATOM 1287 C C . ARG A 1 158 ? -7.911 11.160 10.087 1.00 93.62 158 ARG A C 1
ATOM 1289 O O . ARG A 1 158 ? -7.610 10.514 11.087 1.00 93.62 158 ARG A O 1
ATOM 1296 N N . GLU A 1 159 ? -7.846 12.482 10.026 1.00 88.62 159 GLU A N 1
ATOM 1297 C CA . GLU A 1 159 ? -7.531 13.309 11.191 1.00 88.62 159 GLU A CA 1
ATOM 1298 C C . GLU A 1 159 ? -8.790 13.475 12.051 1.00 88.62 159 GLU A C 1
ATOM 1300 O O . GLU A 1 159 ? -9.863 13.830 11.545 1.00 88.62 159 GLU A O 1
ATOM 1305 N N . GLU A 1 160 ? -8.681 13.214 13.355 1.00 76.88 160 GLU A N 1
ATOM 1306 C CA . GLU A 1 160 ? -9.773 13.524 14.276 1.00 76.88 160 GLU A CA 1
ATOM 1307 C C . GLU A 1 160 ? -9.940 15.044 14.360 1.00 76.88 160 GLU A C 1
ATOM 1309 O O . GLU A 1 160 ? -8.967 15.785 14.493 1.00 76.88 160 GLU A O 1
ATOM 1314 N N . ALA A 1 161 ? -11.180 15.532 14.283 1.00 62.25 161 ALA A N 1
ATOM 1315 C CA . ALA A 1 161 ? -11.437 16.940 14.550 1.00 62.25 161 ALA A CA 1
ATOM 1316 C C . ALA A 1 161 ? -10.917 17.262 15.957 1.00 62.25 161 ALA A C 1
ATOM 1318 O O . ALA A 1 161 ? -11.271 16.568 16.916 1.00 62.25 161 ALA A O 1
ATOM 1319 N N . ALA A 1 162 ? -10.065 18.286 16.073 1.00 55.50 162 ALA A N 1
ATOM 1320 C CA . ALA A 1 162 ? -9.573 18.744 17.362 1.00 55.50 162 ALA A CA 1
ATOM 1321 C C . ALA A 1 162 ? -10.781 18.951 18.280 1.00 55.50 162 ALA A C 1
ATOM 1323 O O . ALA A 1 162 ? -11.661 19.755 17.976 1.00 55.50 162 ALA A O 1
ATOM 1324 N N . ARG A 1 163 ? -10.859 18.189 19.379 1.00 48.88 163 ARG A N 1
ATOM 1325 C CA . ARG A 1 163 ? -11.844 18.472 20.422 1.00 48.88 163 ARG A CA 1
ATOM 1326 C C . ARG A 1 163 ? -11.564 19.893 20.896 1.00 48.88 163 ARG A C 1
ATOM 1328 O O . ARG A 1 163 ? -10.503 20.127 21.476 1.00 48.88 163 ARG A O 1
ATOM 1335 N N . GLU A 1 164 ? -12.478 20.817 20.613 1.00 44.75 164 GLU A N 1
ATOM 1336 C CA . GLU A 1 164 ? -12.509 22.119 21.272 1.00 44.75 164 GLU A CA 1
ATOM 1337 C C . GLU A 1 164 ? -12.465 21.840 22.781 1.00 44.75 164 GLU A C 1
ATOM 1339 O O . GLU A 1 164 ? -13.305 21.108 23.312 1.00 44.75 164 GLU A O 1
ATOM 1344 N N . ARG A 1 165 ? -11.379 22.279 23.422 1.00 39.06 165 ARG A N 1
ATOM 1345 C CA . ARG A 1 165 ? -11.179 22.164 24.868 1.00 39.06 165 ARG A CA 1
ATOM 1346 C C . ARG A 1 165 ? -11.851 23.323 25.574 1.00 39.06 165 ARG A C 1
ATOM 1348 O O . ARG A 1 165 ? -11.765 24.444 25.026 1.00 39.06 165 ARG A O 1
#

Sequence (165 aa):
MPLFVSRDYTTLNRLQNVLDYIQQVLPLLIPDIKVYLTLKDRATGRAIERWQFLVQNEDLARPDWKDHKPVTTSRKNPARIQEEIRQTMKQITASISCLPVPPPNGIDWTMAVDVPEWVPIPPGWYRQPLDPIDNPQQLGLRPFSTGLHQMQTVVTYREEAARER

Secondary structure (DSSP, 8-state):
--------HHHHHHHHHHHHHHHHHTTS--SEEEEEEEEEETTT--EEEEEEEEEEETTTTSTTGGGSPPP-S--S-HHHHHHHHHHHHHHHHHHGGGSPPPPTT-EEEEEEEE--TTSPPPTT----PPPPBSSEEEEEPPPEE-SSEEEEEEEEEEPPPP---

pLDDT: mean 90.9, std 8.69, range [39.06, 98.12]